Protein AF-A0A1V5VUW8-F1 (afdb_monomer_lite)

Secondary structure (DSSP, 8-state):
-EEEPPHHHHHHHHHTT---TTPEEE-----TT---EEEEEEETTEEEEEE-TT--TTGGGS-----HHHHHHH-TT-EEEEEEEE-STTPPPPHHHHHHHHHHHHHH---EEEEE-SS-EEEE-

Radius of gyration: 13.4 Å; chains: 1; bounding box: 33×30×33 Å

Foldseek 3Di:
DWDADDPVLCVVLVVVVANAHPPIEDDDDDPPPDWWKAFFKQAPRHTYGDTAPPPHLPCPVPPPDRPVVVVCVVRVPIDGQEMEIEDEPPDDDDPSQQVVCVCCCPPPVRNWYWYDYPPDIDIDD

Structure (mmCIF, N/CA/C/O backbone):
data_AF-A0A1V5VUW8-F1
#
_entry.id   AF-A0A1V5VUW8-F1
#
loop_
_atom_site.group_PDB
_atom_site.id
_atom_site.type_symbol
_atom_site.label_atom_id
_atom_site.label_alt_id
_atom_site.label_comp_id
_atom_site.label_asym_id
_atom_site.label_entity_id
_atom_site.label_seq_id
_atom_site.pdbx_PDB_ins_code
_atom_site.Cartn_x
_atom_site.Cartn_y
_atom_site.Cartn_z
_atom_site.occupancy
_atom_site.B_iso_or_equiv
_atom_site.auth_seq_id
_atom_site.auth_comp_id
_atom_site.auth_asym_id
_atom_site.auth_atom_id
_atom_site.pdbx_PDB_model_num
ATOM 1 N N . MET A 1 1 ? -1.542 -12.825 -3.836 1.00 72.56 1 MET A N 1
ATOM 2 C CA . MET A 1 1 ? -0.251 -12.862 -3.112 1.00 72.56 1 MET A CA 1
ATOM 3 C C . MET A 1 1 ? -0.463 -12.254 -1.742 1.00 72.56 1 MET A C 1
ATOM 5 O O . MET A 1 1 ? -1.294 -11.362 -1.636 1.00 72.56 1 MET A O 1
ATOM 9 N N . LEU A 1 2 ? 0.217 -12.764 -0.715 1.00 78.12 2 LEU A N 1
ATOM 10 C CA . LEU A 1 2 ? 0.067 -12.297 0.665 1.00 78.12 2 LEU A CA 1
ATOM 11 C C . LEU A 1 2 ? 1.355 -11.604 1.103 1.00 78.12 2 LEU A C 1
ATOM 13 O O . LEU A 1 2 ? 2.421 -12.216 1.036 1.00 78.12 2 LEU A O 1
ATOM 17 N N . PHE A 1 3 ? 1.242 -10.365 1.567 1.00 81.31 3 PHE A N 1
ATOM 18 C CA . PHE A 1 3 ? 2.352 -9.587 2.109 1.00 81.31 3 PHE A CA 1
ATOM 19 C C . PHE A 1 3 ? 2.116 -9.313 3.588 1.00 81.31 3 PHE A C 1
ATOM 21 O O . PHE A 1 3 ? 1.005 -8.981 3.995 1.00 81.31 3 PHE A O 1
ATOM 28 N N . GLU A 1 4 ? 3.162 -9.463 4.392 1.00 85.19 4 GLU A N 1
ATOM 29 C CA . GLU A 1 4 ? 3.123 -9.031 5.785 1.00 85.19 4 GLU A CA 1
ATOM 30 C C . GLU A 1 4 ? 3.102 -7.501 5.827 1.00 85.19 4 GLU A C 1
ATOM 32 O O . GLU A 1 4 ? 3.883 -6.849 5.128 1.00 85.19 4 GLU A O 1
ATOM 37 N N . ILE A 1 5 ? 2.197 -6.931 6.623 1.00 83.44 5 ILE A N 1
ATOM 38 C CA . ILE A 1 5 ? 2.188 -5.490 6.876 1.00 83.44 5 ILE A CA 1
ATOM 39 C C . ILE A 1 5 ? 3.336 -5.187 7.846 1.00 83.44 5 ILE A C 1
ATOM 41 O O . ILE A 1 5 ? 3.350 -5.742 8.949 1.00 83.44 5 ILE A O 1
ATOM 45 N N . PRO A 1 6 ? 4.300 -4.327 7.472 1.00 86.12 6 PRO A N 1
ATOM 46 C CA . PRO A 1 6 ? 5.400 -3.977 8.355 1.00 86.12 6 PRO A CA 1
ATOM 47 C C . PRO A 1 6 ? 4.920 -3.383 9.678 1.00 86.12 6 PRO A C 1
ATOM 49 O O . PRO A 1 6 ? 3.894 -2.706 9.755 1.00 86.12 6 PRO A O 1
ATOM 52 N N . ARG A 1 7 ? 5.690 -3.627 10.738 1.00 86.19 7 ARG A N 1
ATOM 53 C CA . ARG A 1 7 ? 5.339 -3.187 12.090 1.00 86.19 7 ARG A CA 1
ATOM 54 C C . ARG A 1 7 ? 5.174 -1.668 12.199 1.00 86.19 7 ARG A C 1
ATOM 56 O O . ARG A 1 7 ? 4.250 -1.222 12.862 1.00 86.19 7 ARG A O 1
ATOM 63 N N . ASP A 1 8 ? 6.050 -0.899 11.568 1.00 85.69 8 ASP A N 1
ATOM 64 C CA . ASP A 1 8 ? 5.995 0.567 11.525 1.00 85.69 8 ASP A CA 1
ATOM 65 C C . ASP A 1 8 ? 4.732 1.079 10.817 1.00 85.69 8 ASP A C 1
ATOM 67 O O . ASP A 1 8 ? 4.078 1.996 11.304 1.00 85.69 8 ASP A O 1
ATOM 71 N N . VAL A 1 9 ? 4.320 0.432 9.726 1.00 84.31 9 VAL A N 1
ATOM 72 C CA . VAL A 1 9 ? 3.046 0.715 9.046 1.00 84.31 9 VAL A CA 1
ATOM 73 C C . VAL A 1 9 ? 1.850 0.396 9.949 1.00 84.31 9 VAL A C 1
ATOM 75 O O . VAL A 1 9 ? 0.885 1.158 9.992 1.00 84.31 9 VAL A O 1
ATOM 78 N N . ALA A 1 10 ? 1.912 -0.707 10.698 1.00 83.69 10 ALA A N 1
ATOM 79 C CA . ALA A 1 10 ? 0.875 -1.057 11.665 1.00 83.69 10 ALA A CA 1
ATOM 80 C C . ALA A 1 10 ? 0.817 -0.077 12.851 1.00 83.69 10 ALA A C 1
ATOM 82 O O . ALA A 1 10 ? -0.273 0.252 13.309 1.00 83.69 10 ALA A O 1
ATOM 83 N N . GLU A 1 11 ? 1.964 0.414 13.326 1.00 86.25 11 GLU A N 1
ATOM 84 C CA . GLU A 1 11 ? 2.048 1.444 14.370 1.00 86.25 11 GLU A CA 1
ATOM 85 C C . GLU A 1 11 ? 1.470 2.782 13.873 1.00 86.25 11 GLU A C 1
ATOM 87 O O . GLU A 1 11 ? 0.646 3.377 14.563 1.00 86.25 11 GLU A O 1
ATOM 92 N N . LEU A 1 12 ? 1.788 3.195 12.638 1.00 85.19 12 LEU A N 1
ATOM 93 C CA . LEU A 1 12 ? 1.187 4.375 11.999 1.00 85.19 12 LEU A CA 1
ATOM 94 C C . LEU A 1 12 ? -0.333 4.254 11.864 1.00 85.19 12 LEU A C 1
ATOM 96 O O . LEU A 1 12 ? -1.060 5.211 12.117 1.00 85.19 12 LEU A O 1
ATOM 100 N N . ALA A 1 13 ? -0.829 3.078 11.480 1.00 81.62 13 ALA A N 1
ATOM 101 C CA . ALA A 1 13 ? -2.262 2.836 11.434 1.00 81.62 13 ALA A CA 1
ATOM 102 C C . ALA A 1 13 ? -2.877 2.947 12.833 1.00 81.62 13 ALA A C 1
ATOM 104 O O . ALA A 1 13 ? -3.912 3.596 12.980 1.00 81.62 13 ALA A O 1
ATOM 105 N N . ALA A 1 14 ? -2.240 2.371 13.856 1.00 84.69 14 ALA A N 1
ATOM 106 C CA . ALA A 1 14 ? -2.725 2.406 15.234 1.00 84.69 14 ALA A CA 1
ATOM 107 C C . ALA A 1 14 ? -2.831 3.835 15.782 1.00 84.69 14 ALA A C 1
ATOM 109 O O . ALA A 1 14 ? -3.822 4.151 16.445 1.00 84.69 14 ALA A O 1
ATOM 110 N N . ASP A 1 15 ? -1.891 4.716 15.432 1.00 85.31 15 ASP A N 1
ATOM 111 C CA . ASP A 1 15 ? -1.957 6.147 15.758 1.00 85.31 15 ASP A CA 1
ATOM 112 C C . ASP A 1 15 ? -3.174 6.844 15.115 1.00 85.31 15 ASP A C 1
ATOM 114 O O . ASP A 1 15 ? -3.697 7.819 15.659 1.00 85.31 15 ASP A O 1
ATOM 118 N N . CYS A 1 16 ? -3.681 6.309 14.001 1.00 77.44 16 CYS A N 1
ATOM 119 C CA . CYS A 1 16 ? -4.923 6.736 13.353 1.00 77.44 16 CYS A CA 1
ATOM 120 C C . CYS A 1 16 ? -6.185 5.995 13.856 1.00 77.44 16 CYS A C 1
ATOM 122 O O . CYS A 1 16 ? -7.268 6.229 13.326 1.00 77.44 16 CYS A O 1
ATOM 124 N N . GLY A 1 17 ? -6.087 5.116 14.864 1.00 80.31 17 GLY A N 1
ATOM 125 C CA . GLY A 1 17 ? -7.202 4.281 15.363 1.00 80.31 17 GLY A CA 1
ATOM 126 C C . GLY A 1 17 ? -7.343 2.909 14.675 1.00 80.31 17 GLY A C 1
ATOM 127 O O . GLY A 1 17 ? -8.304 2.179 14.917 1.00 80.31 17 GLY A O 1
ATOM 128 N N . TYR A 1 18 ? -6.369 2.587 13.825 1.00 79.88 18 TYR A N 1
ATOM 129 C CA . TYR A 1 18 ? -6.094 1.379 13.038 1.00 79.88 18 TYR A CA 1
ATOM 130 C C . TYR A 1 18 ? -5.545 0.134 13.738 1.00 79.88 18 TYR A C 1
ATOM 132 O O . TYR A 1 18 ? -4.334 0.083 13.909 1.00 79.88 18 TYR A O 1
ATOM 140 N N . ASP A 1 19 ? -6.308 -0.927 14.028 1.00 81.75 19 ASP A N 1
ATOM 141 C CA . ASP A 1 19 ? -5.684 -2.211 14.428 1.00 81.75 19 ASP A CA 1
ATOM 142 C C . ASP A 1 19 ? -5.413 -3.137 13.229 1.00 81.75 19 ASP A C 1
ATOM 144 O O . ASP A 1 19 ? -6.147 -4.094 12.977 1.00 81.75 19 ASP A O 1
ATOM 148 N N . VAL A 1 20 ? -4.348 -2.840 12.475 1.00 78.44 20 VAL A N 1
ATOM 149 C CA . VAL A 1 20 ? -3.889 -3.658 11.327 1.00 78.44 20 VAL A CA 1
ATOM 150 C C . VAL A 1 20 ? -2.672 -4.539 11.639 1.00 78.44 20 VAL A C 1
ATOM 152 O O . VAL A 1 20 ? -2.107 -5.170 10.744 1.00 78.44 20 VAL A O 1
ATOM 155 N N . GLY A 1 21 ? -2.262 -4.609 12.908 1.00 76.94 21 GLY A N 1
ATOM 156 C CA . GLY A 1 21 ? -1.086 -5.360 13.343 1.00 76.94 21 GLY A CA 1
ATOM 157 C C . GLY A 1 21 ? -1.236 -6.871 13.151 1.00 76.94 21 GLY A C 1
ATOM 158 O O . GLY A 1 21 ? -2.273 -7.457 13.455 1.00 76.94 21 GLY A O 1
ATOM 159 N N . GLY A 1 22 ? -0.188 -7.521 12.635 1.00 71.62 22 GLY A N 1
ATOM 160 C CA . GLY A 1 22 ? -0.179 -8.972 12.406 1.00 71.62 22 GLY A CA 1
ATOM 161 C C . GLY A 1 22 ? -1.137 -9.452 11.308 1.00 71.62 22 GLY A C 1
ATOM 162 O O . GLY A 1 22 ? -1.335 -10.660 11.161 1.00 71.62 22 GLY A O 1
ATOM 163 N N . GLN A 1 23 ? -1.736 -8.534 10.541 1.00 80.88 23 GLN A N 1
ATOM 164 C CA . GLN A 1 23 ? -2.556 -8.872 9.383 1.00 80.88 23 GLN A CA 1
ATOM 165 C C . GLN A 1 23 ? -1.682 -9.119 8.145 1.00 80.88 23 GLN A C 1
ATOM 167 O O . GLN A 1 23 ? -0.620 -8.520 7.968 1.00 80.88 23 GLN A O 1
ATOM 172 N N . MET A 1 24 ? -2.165 -9.993 7.261 1.00 76.31 24 MET A N 1
ATOM 173 C CA . MET A 1 24 ? -1.609 -10.169 5.921 1.00 76.31 24 MET A CA 1
ATOM 174 C C . MET A 1 24 ? -2.431 -9.342 4.938 1.00 76.31 24 MET A C 1
ATOM 176 O O . MET A 1 24 ? -3.658 -9.453 4.912 1.00 76.31 24 MET A O 1
ATOM 180 N N . LEU A 1 25 ? -1.758 -8.563 4.101 1.00 80.25 25 LEU A N 1
ATOM 181 C CA . LEU A 1 25 ? -2.377 -7.883 2.977 1.00 80.25 25 LEU A CA 1
ATOM 182 C C . LEU A 1 25 ? -2.445 -8.840 1.785 1.00 80.25 25 LEU A C 1
ATOM 184 O O . LEU A 1 25 ? -1.415 -9.282 1.270 1.00 80.25 25 LEU A O 1
ATOM 188 N N . GLU A 1 26 ? -3.658 -9.151 1.336 1.00 73.56 26 GLU A N 1
ATOM 189 C CA . GLU A 1 26 ? -3.867 -9.910 0.107 1.00 73.56 26 GLU A CA 1
ATOM 190 C C . GLU A 1 26 ? -3.995 -8.972 -1.094 1.00 73.56 26 GLU A C 1
ATOM 192 O O . GLU A 1 26 ? -4.867 -8.108 -1.136 1.00 73.56 26 GLU A O 1
ATOM 197 N N . ILE A 1 27 ? -3.147 -9.188 -2.098 1.00 67.62 27 ILE A N 1
ATOM 198 C CA . ILE A 1 27 ? -3.254 -8.554 -3.413 1.00 67.62 27 ILE A CA 1
ATOM 199 C C . ILE A 1 27 ? -3.670 -9.634 -4.406 1.00 67.62 27 ILE A C 1
ATOM 201 O O . ILE A 1 27 ? -2.941 -10.617 -4.604 1.00 67.62 27 ILE A O 1
ATOM 205 N N . GLN A 1 28 ? -4.851 -9.484 -5.009 1.00 56.72 28 GLN A N 1
ATOM 206 C CA . GLN A 1 28 ? -5.286 -10.363 -6.095 1.00 56.72 28 GLN A CA 1
ATOM 207 C C . GLN A 1 28 ? -4.285 -10.246 -7.251 1.00 56.72 28 GLN A C 1
ATOM 209 O O . GLN A 1 28 ? -3.766 -9.166 -7.501 1.00 56.72 28 GLN A O 1
ATOM 214 N N . ALA A 1 29 ? -3.929 -11.387 -7.850 1.00 51.50 29 ALA A N 1
ATOM 215 C CA . ALA A 1 29 ? -2.750 -11.564 -8.704 1.00 51.50 29 ALA A CA 1
ATOM 216 C C . ALA A 1 29 ? -2.416 -10.339 -9.576 1.00 51.50 29 ALA A C 1
ATOM 218 O O . ALA A 1 29 ? -3.236 -9.932 -10.394 1.00 51.50 29 ALA A O 1
ATOM 219 N N . ILE A 1 30 ? -1.198 -9.800 -9.420 1.00 57.34 30 ILE A N 1
ATOM 220 C CA . ILE A 1 30 ? -0.652 -8.763 -10.302 1.00 57.34 30 ILE A CA 1
ATOM 221 C C . ILE A 1 30 ? -0.586 -9.382 -11.706 1.00 57.34 30 ILE A C 1
ATOM 223 O O . ILE A 1 30 ? 0.135 -10.370 -11.884 1.00 57.34 30 ILE A O 1
ATOM 227 N N . PRO A 1 31 ? -1.332 -8.886 -12.710 1.00 51.88 31 PRO A N 1
ATOM 228 C CA . PRO A 1 31 ? -1.193 -9.382 -14.068 1.00 51.88 31 PRO A CA 1
ATOM 229 C C . PRO A 1 31 ? 0.250 -9.145 -14.516 1.00 51.88 31 PRO A C 1
ATOM 231 O O . PRO A 1 31 ? 0.721 -8.007 -14.525 1.00 51.88 31 PRO A O 1
ATOM 234 N N . HIS A 1 32 ? 0.965 -10.217 -14.863 1.00 44.75 32 HIS A N 1
ATOM 235 C CA . HIS A 1 32 ? 2.334 -10.109 -15.359 1.00 44.75 32 HIS A CA 1
ATOM 236 C C . HIS A 1 32 ? 2.389 -9.093 -16.507 1.00 44.75 32 HIS A C 1
ATOM 238 O O . HIS A 1 32 ? 1.732 -9.273 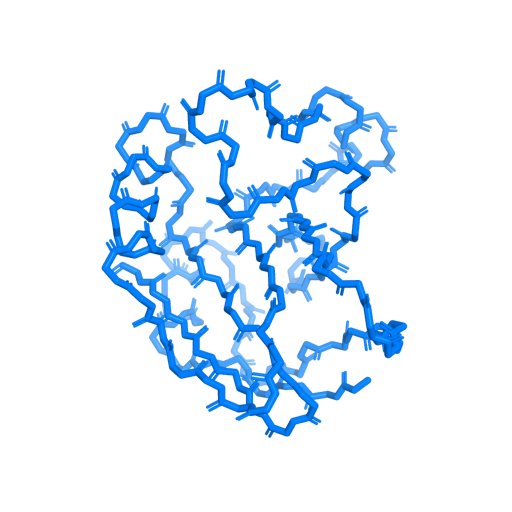-17.533 1.00 44.75 32 HIS A O 1
ATOM 244 N N . GLY A 1 33 ? 3.197 -8.045 -16.344 1.00 48.25 33 GLY A N 1
ATOM 245 C CA . GLY A 1 33 ? 3.485 -7.098 -17.418 1.00 48.25 33 GLY A CA 1
ATOM 246 C C . GLY A 1 33 ? 2.690 -5.789 -17.417 1.00 48.25 33 GLY A C 1
ATOM 247 O O . GLY A 1 33 ? 2.776 -5.065 -18.406 1.00 48.25 33 GLY A O 1
ATOM 248 N N . LEU A 1 34 ? 1.962 -5.444 -16.350 1.00 53.19 34 LEU A N 1
ATOM 249 C CA . LEU A 1 34 ? 1.377 -4.107 -16.186 1.00 53.19 34 LEU A CA 1
ATOM 250 C C . LEU A 1 34 ? 1.894 -3.447 -14.906 1.00 53.19 34 LEU A C 1
ATOM 252 O O . LEU A 1 34 ? 1.893 -4.064 -13.845 1.00 53.19 34 LEU A O 1
ATOM 256 N N . GLU A 1 35 ? 2.348 -2.196 -15.010 1.00 63.25 35 GLU A N 1
ATOM 257 C CA . GLU A 1 35 ? 2.438 -1.320 -13.841 1.00 63.25 35 GLU A CA 1
ATOM 258 C C . GLU A 1 35 ? 1.008 -1.002 -13.412 1.00 63.25 35 GLU A C 1
ATOM 260 O O . GLU A 1 35 ? 0.313 -0.213 -14.054 1.00 63.25 35 GLU A O 1
ATOM 265 N N . ILE A 1 36 ? 0.551 -1.689 -12.370 1.00 71.19 36 ILE A N 1
ATOM 266 C CA . ILE A 1 36 ? -0.738 -1.426 -11.740 1.00 71.19 36 ILE A CA 1
ATOM 267 C C . ILE A 1 36 ? -0.512 -0.672 -10.439 1.00 71.19 36 ILE A C 1
ATOM 269 O O . ILE A 1 36 ? 0.530 -0.807 -9.790 1.00 71.19 36 ILE A O 1
ATOM 273 N N . GLY A 1 37 ? -1.508 0.110 -10.054 1.00 78.00 37 GLY A N 1
ATOM 274 C CA . GLY A 1 37 ? -1.500 0.841 -8.806 1.00 78.00 37 GLY A CA 1
ATOM 275 C C . GLY A 1 37 ? -2.898 1.043 -8.264 1.00 78.00 37 GLY A C 1
ATOM 276 O O . GLY A 1 37 ? -3.903 0.689 -8.886 1.00 78.00 37 GLY A O 1
ATOM 277 N N . GLY A 1 38 ? -2.958 1.588 -7.063 1.00 81.31 38 GLY A N 1
ATOM 278 C CA . GLY A 1 38 ? -4.186 1.615 -6.305 1.00 81.31 38 GLY A CA 1
ATOM 279 C C . GLY A 1 38 ? -4.091 2.401 -5.011 1.00 81.31 38 GLY A C 1
ATOM 280 O O . GLY A 1 38 ? -3.094 3.063 -4.717 1.00 81.31 38 GLY A O 1
ATOM 281 N N . ALA A 1 39 ? -5.156 2.292 -4.227 1.00 82.25 39 ALA A N 1
ATOM 282 C CA . ALA A 1 39 ? -5.204 2.800 -2.866 1.00 82.25 39 ALA A CA 1
ATOM 283 C C . ALA A 1 39 ? -5.111 1.649 -1.866 1.00 82.25 39 ALA A C 1
ATOM 285 O O . ALA A 1 39 ? -5.604 0.542 -2.106 1.00 82.25 39 ALA A O 1
ATOM 286 N N . LEU A 1 40 ? -4.478 1.936 -0.737 1.00 85.94 40 LEU A N 1
ATOM 287 C CA . LEU A 1 40 ? -4.582 1.153 0.480 1.00 85.94 40 LEU A CA 1
ATOM 288 C C . LEU A 1 40 ? -5.694 1.773 1.322 1.00 85.94 40 LEU A C 1
ATOM 290 O O . LEU A 1 40 ? -5.614 2.935 1.723 1.00 85.94 40 LEU A O 1
ATOM 294 N N . LEU A 1 41 ? -6.739 0.994 1.556 1.00 85.00 41 LEU A N 1
ATOM 295 C CA . LEU A 1 41 ? -7.917 1.391 2.307 1.00 85.00 41 LEU A CA 1
ATOM 296 C C . LEU A 1 41 ? -7.933 0.686 3.653 1.00 85.00 41 LEU A C 1
ATOM 298 O O . LEU A 1 41 ? -7.615 -0.501 3.724 1.00 85.00 41 LEU A O 1
ATOM 302 N N . VAL A 1 42 ? -8.387 1.374 4.694 1.00 85.62 42 VAL A N 1
ATOM 303 C CA . VAL A 1 42 ? -8.806 0.709 5.925 1.00 85.62 42 VAL A CA 1
ATOM 304 C C . VAL A 1 42 ? -10.316 0.527 5.897 1.00 85.62 42 VAL A C 1
ATOM 306 O O . VAL A 1 42 ? -11.066 1.497 5.864 1.00 85.62 42 VAL A O 1
ATOM 309 N N . VAL A 1 43 ? -10.760 -0.731 5.909 1.00 82.00 43 VAL A N 1
ATOM 310 C CA . VAL A 1 43 ? -12.179 -1.111 5.895 1.00 82.00 43 VAL A CA 1
ATOM 311 C C . VAL A 1 43 ? -12.451 -2.021 7.082 1.00 82.00 43 VAL A C 1
ATOM 313 O O . VAL A 1 43 ? -11.936 -3.138 7.149 1.00 82.00 43 VAL A O 1
ATOM 316 N N . GLY A 1 44 ? -13.235 -1.543 8.052 1.00 78.88 44 GLY A N 1
ATOM 317 C CA . GLY A 1 44 ? -13.572 -2.322 9.250 1.00 78.88 44 GLY A CA 1
ATOM 318 C C . GLY A 1 44 ? -12.345 -2.793 10.046 1.00 78.88 44 GLY A C 1
ATOM 319 O O . GLY A 1 44 ? -12.328 -3.926 10.524 1.00 78.88 44 GLY A O 1
ATOM 320 N N . GLY A 1 45 ? -11.302 -1.956 10.132 1.00 77.88 45 GLY A N 1
ATOM 321 C CA . GLY A 1 45 ? -10.049 -2.271 10.831 1.00 77.88 45 GLY A CA 1
ATOM 322 C C . GLY A 1 45 ? -9.096 -3.190 10.061 1.00 77.88 45 GLY A C 1
ATOM 323 O O . GLY A 1 45 ? -8.132 -3.686 10.633 1.00 77.88 45 GLY A O 1
ATOM 324 N N . LYS A 1 46 ? -9.346 -3.444 8.773 1.00 80.06 46 LYS A N 1
ATOM 325 C CA . LYS A 1 46 ? -8.444 -4.221 7.916 1.00 80.06 46 LYS A CA 1
ATOM 326 C C . LYS A 1 46 ? -7.854 -3.362 6.823 1.00 80.06 46 LYS A C 1
ATOM 328 O O . LYS A 1 46 ? -8.584 -2.595 6.200 1.00 80.06 46 LYS A O 1
ATOM 333 N N . LEU A 1 47 ? -6.564 -3.548 6.556 1.00 84.12 47 LEU A N 1
ATOM 334 C CA . LEU A 1 47 ? -5.928 -2.935 5.399 1.00 84.12 47 LEU A CA 1
ATOM 335 C C . LEU A 1 47 ? -6.239 -3.756 4.144 1.00 84.12 47 LEU A C 1
ATOM 337 O O . LEU A 1 47 ? -6.014 -4.966 4.107 1.00 84.12 47 LEU A O 1
ATOM 341 N N . VAL A 1 48 ? -6.749 -3.091 3.115 1.00 82.69 48 VAL A N 1
ATOM 342 C CA . VAL A 1 48 ? -7.121 -3.686 1.832 1.00 82.69 48 VAL A CA 1
ATOM 343 C C . VAL A 1 48 ? -6.460 -2.895 0.712 1.00 82.69 48 VAL A C 1
ATOM 345 O O . VAL A 1 48 ? -6.521 -1.670 0.691 1.00 82.69 48 VAL A O 1
ATOM 348 N N . ALA A 1 49 ? -5.850 -3.592 -0.242 1.00 81.81 49 ALA A N 1
ATOM 349 C CA . ALA A 1 49 ? -5.334 -2.989 -1.461 1.00 81.81 49 ALA A CA 1
ATOM 350 C C . ALA A 1 49 ? -6.408 -3.063 -2.546 1.00 81.81 49 ALA A C 1
ATOM 352 O O . ALA A 1 49 ? -6.871 -4.148 -2.898 1.00 81.81 49 ALA A O 1
ATOM 353 N N . VAL A 1 50 ? -6.801 -1.910 -3.078 1.00 79.31 50 VAL A N 1
ATOM 354 C CA . VAL A 1 50 ? -7.766 -1.818 -4.175 1.00 79.31 50 VAL A CA 1
ATOM 355 C C . VAL A 1 50 ? -7.057 -1.258 -5.392 1.00 79.31 50 VAL A C 1
ATOM 357 O O . VAL A 1 50 ? -6.474 -0.178 -5.317 1.00 79.31 50 VAL A O 1
ATOM 360 N N . GLU A 1 51 ? -7.104 -1.996 -6.501 1.00 77.81 51 GLU A N 1
ATOM 361 C CA . GLU A 1 51 ? -6.624 -1.511 -7.793 1.00 77.81 51 GLU A CA 1
ATOM 362 C C . GLU A 1 51 ? -7.494 -0.345 -8.254 1.00 77.81 51 GLU A C 1
ATOM 364 O O . GLU A 1 51 ? -8.726 -0.410 -8.203 1.00 77.81 51 GLU A O 1
ATOM 369 N N . LEU A 1 52 ? -6.848 0.721 -8.718 1.00 70.88 52 LEU A N 1
ATOM 370 C CA . LEU A 1 52 ? -7.538 1.857 -9.300 1.00 70.88 52 LEU A CA 1
ATOM 371 C C . LEU A 1 52 ? -7.028 2.065 -10.715 1.00 70.88 52 LEU A C 1
ATOM 373 O O . LEU A 1 52 ? -5.818 2.211 -10.918 1.00 70.88 52 LEU A O 1
ATOM 377 N N . PRO A 1 53 ? -7.933 2.095 -11.707 1.00 56.94 53 PRO A N 1
ATOM 378 C CA . PRO A 1 53 ? -7.521 2.305 -13.077 1.00 56.94 53 PRO A CA 1
ATOM 379 C C . PRO A 1 53 ? -6.754 3.629 -13.177 1.00 56.94 53 PRO A C 1
ATOM 381 O O . PRO A 1 53 ? -7.260 4.682 -12.786 1.00 56.94 53 PRO A O 1
ATOM 384 N N . ASN A 1 54 ? -5.554 3.552 -13.761 1.00 52.34 54 ASN A N 1
ATOM 385 C CA . ASN A 1 54 ? -4.652 4.659 -14.100 1.00 52.34 54 ASN A CA 1
ATOM 386 C C . ASN A 1 54 ? -3.698 5.200 -13.014 1.00 52.34 54 ASN A C 1
ATOM 388 O O . ASN A 1 54 ? -3.065 6.225 -13.258 1.00 52.34 54 ASN A O 1
ATOM 392 N N . ILE A 1 55 ? -3.489 4.538 -11.872 1.00 53.03 55 ILE A N 1
ATOM 393 C CA . ILE A 1 55 ? -2.388 4.933 -10.967 1.00 53.03 55 ILE A CA 1
ATOM 394 C C . ILE A 1 55 ? -1.058 4.400 -11.514 1.00 53.03 55 ILE A C 1
ATOM 396 O O . ILE A 1 55 ? -0.693 3.252 -11.287 1.00 53.03 55 ILE A O 1
ATOM 400 N N . HIS A 1 56 ? -0.343 5.242 -12.262 1.00 47.25 56 HIS A N 1
ATOM 401 C CA . HIS A 1 56 ? 1.004 4.960 -12.770 1.00 47.25 56 HIS A CA 1
ATOM 402 C C . HIS A 1 56 ? 2.037 5.797 -11.993 1.00 47.25 56 HIS A C 1
ATOM 404 O O . HIS A 1 56 ? 1.793 6.992 -11.786 1.00 47.25 56 HIS A O 1
ATOM 410 N N . PRO A 1 57 ? 3.210 5.255 -11.615 1.00 45.75 57 PRO A N 1
ATOM 411 C CA . PRO A 1 57 ? 4.261 6.012 -10.919 1.00 45.75 57 PRO A CA 1
ATOM 412 C C . PRO A 1 57 ? 4.813 7.233 -11.697 1.00 45.75 57 PRO A C 1
ATOM 414 O O . PRO A 1 57 ? 5.366 8.149 -11.086 1.00 45.75 57 PRO A O 1
ATOM 417 N N . ASP A 1 58 ? 4.594 7.334 -13.019 1.00 44.84 58 ASP A N 1
ATOM 418 C CA . ASP A 1 58 ? 4.944 8.493 -13.871 1.00 44.84 58 ASP A CA 1
ATOM 419 C C . ASP A 1 58 ? 3.889 9.621 -13.899 1.00 44.84 58 ASP A C 1
ATOM 421 O O . ASP A 1 58 ? 4.046 10.646 -14.574 1.00 44.84 58 ASP A O 1
ATOM 425 N N . SER A 1 59 ? 2.803 9.484 -13.138 1.00 48.47 59 SER A N 1
ATOM 426 C CA . SER A 1 59 ? 1.623 10.356 -13.222 1.00 48.47 59 SER A CA 1
ATOM 427 C C . SER A 1 59 ? 1.759 11.748 -12.591 1.00 48.47 59 SER A C 1
ATOM 429 O O . SER A 1 59 ? 0.845 12.555 -12.723 1.00 48.47 59 SER A O 1
ATOM 431 N N . HIS A 1 60 ? 2.905 12.145 -12.025 1.00 41.56 60 HIS A N 1
ATOM 432 C CA . HIS A 1 60 ? 3.069 13.530 -11.539 1.00 41.56 60 HIS A CA 1
ATOM 433 C C . HIS A 1 60 ? 2.890 14.608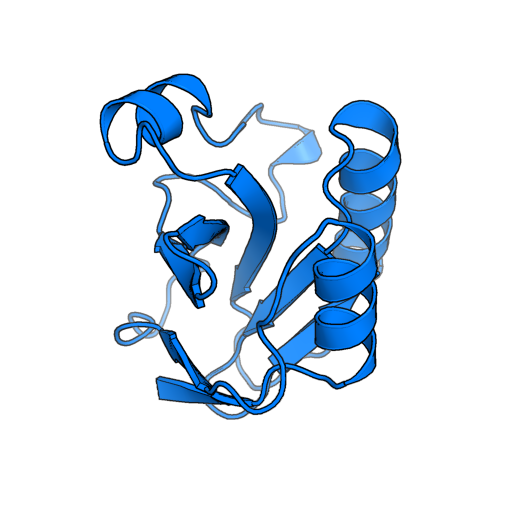 -12.627 1.00 41.56 60 HIS A C 1
ATOM 435 O O . HIS A 1 60 ? 2.754 15.785 -12.301 1.00 41.56 60 HIS A O 1
ATOM 441 N N . ARG A 1 61 ? 2.916 14.236 -13.917 1.00 40.47 61 ARG A N 1
ATOM 442 C CA . ARG A 1 61 ? 2.556 15.128 -15.037 1.00 40.47 61 ARG A CA 1
ATOM 443 C C . ARG A 1 61 ? 1.146 14.912 -15.588 1.00 40.47 61 ARG A C 1
ATOM 445 O O . ARG A 1 61 ? 0.616 15.812 -16.229 1.00 40.47 61 ARG A O 1
ATOM 452 N N . ASN A 1 62 ? 0.549 13.754 -15.338 1.00 37.53 62 ASN A N 1
ATOM 453 C CA . ASN A 1 62 ? -0.776 13.381 -15.811 1.00 37.53 62 ASN A CA 1
ATOM 454 C C . ASN A 1 62 ? -1.606 13.033 -14.585 1.00 37.53 62 ASN A C 1
ATOM 456 O O . ASN A 1 62 ? -1.536 11.900 -14.143 1.00 37.53 62 ASN A O 1
ATOM 460 N N . HIS A 1 63 ? -2.317 14.021 -14.044 1.00 41.31 63 HIS A N 1
ATOM 461 C CA . HIS A 1 63 ? -3.301 13.987 -12.955 1.00 41.31 63 HIS A CA 1
ATOM 462 C C . HIS A 1 63 ? -4.140 12.697 -12.834 1.00 41.31 63 HIS A C 1
ATOM 464 O O . HIS A 1 63 ? -5.352 12.714 -13.035 1.00 41.31 63 HIS A O 1
ATOM 470 N N . TYR A 1 64 ? -3.529 11.578 -12.473 1.00 46.53 64 TYR A N 1
ATOM 471 C CA . TYR A 1 64 ? -4.235 10.366 -12.106 1.00 46.53 64 TYR A CA 1
ATOM 472 C C . TYR A 1 64 ? -4.287 10.336 -10.599 1.00 46.53 64 TYR A C 1
ATOM 474 O O . TYR A 1 64 ? -3.643 9.543 -9.916 1.00 46.53 64 TYR A O 1
ATOM 482 N N . TYR A 1 65 ? -5.067 11.283 -10.092 1.00 53.16 65 TYR A N 1
ATOM 483 C CA . TYR A 1 65 ? -5.666 11.094 -8.798 1.00 53.16 65 TYR A CA 1
ATOM 484 C C . TYR A 1 65 ? -6.409 9.752 -8.850 1.00 53.16 65 TYR A C 1
ATOM 486 O O . TYR A 1 65 ? -7.149 9.527 -9.816 1.00 53.16 65 TYR A O 1
ATOM 494 N N . PRO A 1 66 ? -6.256 8.862 -7.850 1.00 55.16 66 PRO A N 1
ATOM 495 C CA . PRO A 1 66 ? -7.364 7.980 -7.548 1.00 55.16 66 PRO A CA 1
ATOM 496 C C . PRO A 1 66 ? -8.589 8.886 -7.503 1.00 55.16 66 PRO A C 1
ATOM 498 O O . PRO A 1 66 ? -8.549 9.918 -6.831 1.00 55.16 66 PRO A O 1
ATOM 501 N N . ASP A 1 67 ? -9.628 8.576 -8.272 1.00 64.56 67 ASP A N 1
ATOM 502 C CA . ASP A 1 67 ? -10.912 9.242 -8.094 1.00 64.56 67 ASP A CA 1
ATOM 503 C C . ASP A 1 67 ? -11.379 8.848 -6.686 1.00 64.56 67 ASP A C 1
ATOM 505 O O . ASP A 1 67 ? -12.018 7.816 -6.485 1.00 64.56 67 ASP A O 1
ATOM 509 N N . LEU A 1 68 ? -10.921 9.614 -5.689 1.00 65.38 68 LEU A N 1
ATOM 510 C CA . LEU A 1 68 ? -11.168 9.388 -4.272 1.00 65.38 68 LEU A CA 1
ATOM 511 C C . LEU A 1 68 ? -12.677 9.424 -4.019 1.00 65.38 68 LEU A C 1
ATOM 513 O O . LEU A 1 68 ? -13.178 8.678 -3.184 1.00 65.38 68 LEU A O 1
ATOM 517 N N . ASP A 1 69 ? -13.412 10.194 -4.825 1.00 65.94 69 ASP A N 1
ATOM 518 C CA . ASP A 1 69 ? -14.870 10.225 -4.817 1.00 65.94 69 ASP A CA 1
ATOM 519 C C . ASP A 1 69 ? -15.472 8.935 -5.401 1.00 65.94 69 ASP A C 1
ATOM 521 O O . ASP A 1 69 ? -16.511 8.460 -4.943 1.00 65.94 69 ASP A O 1
ATOM 525 N N . ALA A 1 70 ? -14.869 8.322 -6.425 1.00 68.81 70 ALA A N 1
ATOM 526 C CA . ALA A 1 70 ? -15.256 6.984 -6.887 1.00 68.81 70 ALA A CA 1
ATOM 527 C C . ALA A 1 70 ? -14.940 5.908 -5.844 1.00 68.81 70 ALA A C 1
ATOM 529 O O . ALA A 1 70 ? -15.787 5.049 -5.599 1.00 68.81 70 ALA A O 1
AT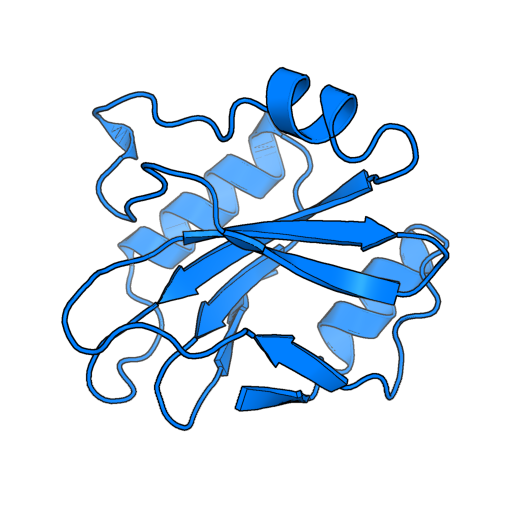OM 530 N N . LEU A 1 71 ? -13.782 5.985 -5.187 1.00 69.94 71 LEU A N 1
ATOM 531 C CA . LEU A 1 71 ? -13.438 5.114 -4.063 1.00 69.94 71 LEU A CA 1
ATOM 532 C C . LEU A 1 71 ? -14.460 5.233 -2.936 1.00 69.94 71 LEU A C 1
ATOM 534 O O . LEU A 1 71 ? -15.000 4.214 -2.526 1.00 69.94 71 LEU A O 1
ATOM 538 N N . ALA A 1 72 ? -14.794 6.450 -2.505 1.00 69.69 72 ALA A N 1
ATOM 539 C CA . ALA A 1 72 ? -15.793 6.698 -1.468 1.00 69.69 72 ALA A CA 1
ATOM 540 C C . ALA A 1 72 ? -17.205 6.245 -1.886 1.00 69.69 72 ALA A C 1
ATOM 542 O O . ALA A 1 72 ? -18.030 5.910 -1.047 1.00 69.69 72 ALA A O 1
ATOM 543 N N . ARG A 1 73 ? -17.517 6.183 -3.187 1.00 73.25 73 ARG A N 1
ATOM 544 C CA . ARG A 1 73 ? -18.799 5.627 -3.664 1.00 73.25 73 ARG A CA 1
ATOM 545 C C . ARG A 1 73 ? -18.857 4.103 -3.582 1.00 73.25 73 ARG A C 1
ATOM 547 O O . ARG A 1 73 ? -19.931 3.558 -3.343 1.00 73.25 73 ARG A O 1
ATOM 554 N N . VAL A 1 74 ? -17.736 3.421 -3.812 1.00 71.94 74 VAL A N 1
ATOM 555 C CA . VAL A 1 74 ? -17.651 1.949 -3.762 1.00 71.94 74 VAL A CA 1
ATOM 556 C C . VAL A 1 74 ? -17.400 1.458 -2.333 1.00 71.94 74 VAL A C 1
ATOM 558 O O . VAL A 1 74 ? -17.942 0.433 -1.926 1.00 71.94 74 VAL A O 1
ATOM 561 N N . TYR A 1 75 ? -16.626 2.221 -1.567 1.00 75.88 75 TYR A N 1
ATOM 562 C CA . TYR A 1 75 ? -16.228 1.954 -0.193 1.00 75.88 75 TYR A CA 1
ATOM 563 C C . TYR A 1 75 ? -16.555 3.170 0.695 1.00 75.88 75 TYR A C 1
ATOM 565 O O . TYR A 1 75 ? -15.652 3.891 1.113 1.00 75.88 75 TYR A O 1
ATOM 573 N N . PRO A 1 76 ? -17.845 3.425 0.979 1.00 76.12 76 PRO A N 1
ATOM 574 C CA . PRO A 1 76 ? -18.291 4.624 1.700 1.00 76.12 76 PRO A CA 1
ATOM 575 C C . PRO A 1 76 ? -17.787 4.726 3.138 1.00 76.12 76 PRO A C 1
ATOM 577 O O . PRO A 1 76 ? -17.691 5.829 3.666 1.00 76.12 76 PRO A O 1
ATOM 580 N N . ASP A 1 77 ? -17.430 3.594 3.739 1.00 82.69 77 ASP A N 1
ATOM 581 C CA . ASP A 1 77 ? -16.917 3.514 5.108 1.00 82.69 77 ASP A CA 1
ATOM 582 C C . ASP A 1 77 ? -15.398 3.276 5.153 1.00 82.69 77 ASP A C 1
ATOM 584 O O . ASP A 1 77 ? -14.862 2.870 6.185 1.00 82.69 77 ASP A O 1
ATOM 588 N N . ALA A 1 78 ? -14.706 3.437 4.020 1.00 80.75 78 ALA A N 1
ATOM 589 C CA . ALA A 1 78 ? -13.271 3.227 3.934 1.00 80.75 78 ALA A CA 1
ATOM 590 C C . ALA A 1 78 ? -12.495 4.532 4.028 1.00 80.75 78 ALA A C 1
ATOM 592 O O . ALA A 1 78 ? -12.820 5.514 3.362 1.00 80.75 78 ALA A O 1
ATOM 593 N N . GLU A 1 79 ? -11.398 4.495 4.776 1.00 84.19 79 GLU A N 1
ATOM 594 C CA . GLU A 1 79 ? -10.435 5.589 4.806 1.00 84.19 79 GLU A CA 1
ATOM 595 C C . GLU A 1 79 ? -9.202 5.245 3.978 1.00 84.19 79 GLU A C 1
ATOM 597 O O . GLU A 1 79 ? -8.693 4.121 4.019 1.00 84.19 79 GLU A O 1
ATOM 602 N N . VAL A 1 80 ? -8.719 6.220 3.209 1.00 83.19 80 VAL A N 1
ATOM 603 C CA . VAL A 1 80 ? -7.491 6.063 2.430 1.00 83.19 80 VAL A CA 1
ATOM 604 C C . VAL A 1 80 ? -6.306 6.214 3.366 1.00 83.19 80 VAL A C 1
ATOM 606 O O . VAL A 1 80 ? -6.027 7.297 3.867 1.00 83.19 80 VAL A O 1
ATOM 609 N N . PHE A 1 81 ? -5.600 5.112 3.573 1.00 86.00 81 PHE A N 1
ATOM 610 C CA . PHE A 1 81 ? -4.428 5.046 4.437 1.00 86.00 81 PHE A CA 1
ATOM 611 C C . PHE A 1 81 ? -3.119 5.081 3.646 1.00 86.00 81 PHE A C 1
ATOM 613 O O . PHE A 1 81 ? -2.061 5.415 4.170 1.00 86.00 81 PHE A O 1
ATOM 620 N N . GLY A 1 82 ? -3.170 4.738 2.365 1.00 86.81 82 GLY A N 1
ATOM 621 C CA . GLY A 1 82 ? -1.978 4.684 1.543 1.00 86.81 82 GLY A CA 1
ATOM 622 C C . GLY A 1 82 ? -2.285 4.641 0.062 1.00 86.81 82 GLY A C 1
ATOM 623 O O . GLY A 1 82 ? -3.433 4.491 -0.359 1.00 86.81 82 GLY A O 1
ATOM 624 N N . ILE A 1 83 ? -1.228 4.696 -0.729 1.00 85.44 83 ILE A N 1
ATOM 625 C CA . ILE A 1 83 ? -1.253 4.315 -2.137 1.00 85.44 83 ILE A CA 1
ATOM 626 C C . ILE A 1 83 ? -0.305 3.153 -2.370 1.00 85.44 83 ILE A C 1
ATOM 628 O O . ILE A 1 83 ? 0.581 2.870 -1.558 1.00 85.44 83 ILE A O 1
ATOM 632 N N . TRP A 1 84 ? -0.499 2.467 -3.488 1.00 87.00 84 TRP A N 1
ATOM 633 C CA . TRP A 1 84 ? 0.425 1.430 -3.893 1.00 87.00 84 TRP A CA 1
ATOM 634 C C . TRP A 1 84 ? 0.607 1.339 -5.397 1.00 87.00 84 TRP A C 1
ATOM 636 O O . TRP A 1 84 ? -0.277 1.720 -6.162 1.00 87.00 84 TRP A O 1
ATOM 646 N N . HIS A 1 85 ? 1.745 0.790 -5.812 1.00 83.31 85 HIS A N 1
ATOM 647 C CA . HIS A 1 85 ? 1.959 0.312 -7.177 1.00 83.31 85 HIS A CA 1
ATOM 648 C C . HIS A 1 85 ? 2.887 -0.896 -7.208 1.00 83.31 85 HIS A C 1
ATOM 650 O O . HIS A 1 85 ? 3.336 -1.390 -6.172 1.00 83.31 85 HIS A O 1
ATOM 656 N N . THR A 1 86 ? 3.144 -1.405 -8.409 1.00 81.56 86 THR A N 1
ATOM 657 C CA . THR A 1 86 ? 3.968 -2.595 -8.615 1.00 81.56 86 THR A CA 1
ATOM 658 C C . THR A 1 86 ? 5.270 -2.302 -9.340 1.00 81.56 86 THR A C 1
ATOM 660 O O . THR A 1 86 ? 5.278 -1.576 -10.331 1.00 81.56 86 THR A O 1
ATOM 663 N N . HIS A 1 87 ? 6.347 -2.956 -8.920 1.00 82.12 87 HIS A N 1
ATOM 664 C CA . HIS A 1 87 ? 7.612 -3.031 -9.640 1.00 82.12 87 HIS A CA 1
ATOM 665 C C . HIS A 1 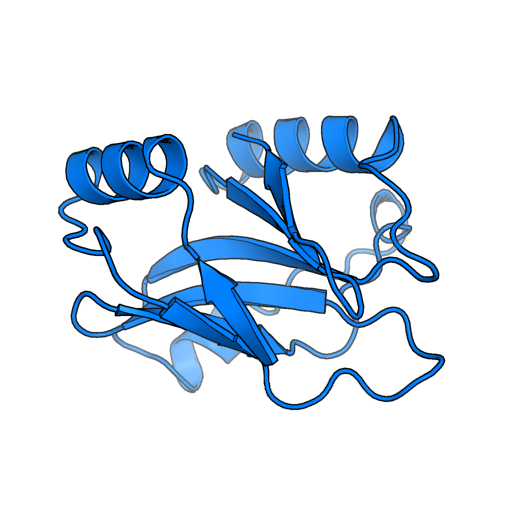87 ? 7.826 -4.416 -10.241 1.00 82.12 87 HIS A C 1
ATOM 667 O O . HIS A 1 87 ? 7.513 -5.443 -9.636 1.00 82.12 87 HIS A O 1
ATOM 673 N N . TRP A 1 88 ? 8.446 -4.447 -11.419 1.00 76.81 88 TRP A N 1
ATOM 674 C CA . TRP A 1 88 ? 8.923 -5.692 -12.013 1.00 76.81 88 TRP A CA 1
ATOM 675 C C . TRP A 1 88 ? 10.224 -6.140 -11.332 1.00 76.81 88 TRP A C 1
ATOM 677 O O . TRP A 1 88 ? 11.041 -5.307 -10.944 1.00 76.81 88 TRP A O 1
ATOM 687 N N . ASN A 1 89 ? 10.452 -7.456 -11.250 1.00 78.75 89 ASN A N 1
ATOM 688 C CA . ASN A 1 89 ? 11.733 -8.077 -10.867 1.00 78.75 89 ASN A CA 1
ATOM 689 C C . ASN A 1 89 ? 12.312 -7.648 -9.508 1.00 78.75 89 ASN A C 1
ATOM 691 O O . ASN A 1 89 ? 13.518 -7.431 -9.385 1.00 78.75 89 ASN A O 1
ATOM 695 N N . ASP A 1 90 ? 11.470 -7.535 -8.487 1.00 85.69 90 ASP A N 1
ATOM 696 C CA . ASP A 1 90 ? 11.877 -7.164 -7.132 1.00 85.69 90 ASP A CA 1
ATOM 697 C C . ASP A 1 90 ? 12.714 -5.859 -7.042 1.00 85.69 90 ASP A C 1
ATOM 699 O O . ASP A 1 90 ? 13.643 -5.745 -6.229 1.00 85.69 90 ASP A O 1
ATOM 703 N N . VAL A 1 91 ? 12.423 -4.867 -7.885 1.00 84.94 91 VAL A N 1
ATOM 704 C CA . VAL A 1 91 ? 13.153 -3.594 -7.878 1.00 84.94 91 VAL A CA 1
ATOM 705 C C . VAL A 1 91 ? 12.755 -2.762 -6.646 1.00 84.94 91 VAL A C 1
ATOM 707 O O . VAL A 1 91 ? 11.567 -2.537 -6.426 1.00 84.94 91 VAL A O 1
ATOM 710 N N . PRO A 1 92 ? 13.715 -2.265 -5.842 1.00 89.69 92 PRO A N 1
ATOM 711 C CA . PRO A 1 92 ? 13.418 -1.426 -4.683 1.00 89.69 92 PRO A CA 1
ATOM 712 C C . PRO A 1 92 ? 12.901 -0.029 -5.082 1.00 89.69 92 PRO A C 1
ATOM 714 O O . PRO A 1 92 ? 13.001 0.353 -6.249 1.00 89.69 92 PRO A O 1
ATOM 717 N N . PRO A 1 93 ? 12.408 0.774 -4.119 1.00 89.31 93 PRO A N 1
ATOM 718 C CA . PRO A 1 93 ? 11.872 2.102 -4.389 1.00 89.31 93 PRO A CA 1
ATOM 719 C C . PRO A 1 93 ? 12.898 3.025 -5.054 1.00 89.31 93 PRO A C 1
ATOM 721 O O . PRO A 1 93 ? 14.019 3.212 -4.562 1.00 89.31 93 PRO A O 1
ATOM 724 N N . SER A 1 94 ? 12.484 3.642 -6.153 1.00 86.94 94 SER A N 1
ATOM 725 C CA . SER A 1 94 ? 13.222 4.647 -6.905 1.00 86.94 94 SER A CA 1
ATOM 726 C C . SER A 1 94 ? 13.212 6.012 -6.198 1.00 86.94 94 SER A C 1
ATOM 728 O O . SER A 1 94 ? 12.510 6.248 -5.211 1.00 86.94 94 SER A O 1
ATOM 730 N N . ALA A 1 95 ? 14.002 6.963 -6.706 1.00 85.81 95 ALA A N 1
ATOM 731 C CA . ALA A 1 95 ? 13.945 8.349 -6.231 1.00 85.81 95 ALA A CA 1
ATOM 732 C C . ALA A 1 95 ? 12.586 9.012 -6.523 1.00 85.81 95 ALA A C 1
ATOM 734 O O . ALA A 1 95 ? 12.166 9.913 -5.797 1.00 85.81 95 ALA A O 1
ATOM 735 N N . GLN A 1 96 ? 11.904 8.556 -7.573 1.00 82.81 96 GLN A N 1
ATOM 736 C CA . GLN A 1 96 ? 10.586 9.035 -7.955 1.00 82.81 96 GLN A CA 1
ATOM 737 C C . GLN A 1 96 ? 9.520 8.579 -6.964 1.00 82.81 96 GLN A C 1
ATOM 739 O O . GLN A 1 96 ? 8.753 9.420 -6.512 1.00 82.81 96 GLN A O 1
ATOM 744 N N . ASP A 1 97 ? 9.559 7.321 -6.525 1.00 84.38 97 ASP A N 1
ATOM 745 C CA . ASP A 1 97 ? 8.620 6.797 -5.521 1.00 84.38 97 ASP A CA 1
ATOM 746 C C . ASP A 1 97 ? 8.737 7.553 -4.196 1.00 84.38 97 ASP A C 1
ATOM 748 O O . ASP A 1 97 ? 7.746 7.946 -3.587 1.00 84.38 97 ASP A O 1
ATOM 752 N N . LYS A 1 98 ? 9.971 7.852 -3.776 1.00 86.25 98 LYS A N 1
ATOM 753 C CA . LYS A 1 98 ? 10.226 8.648 -2.565 1.00 86.25 98 LYS A CA 1
ATOM 754 C C . LYS A 1 98 ? 9.710 10.077 -2.696 1.00 86.25 98 LYS A 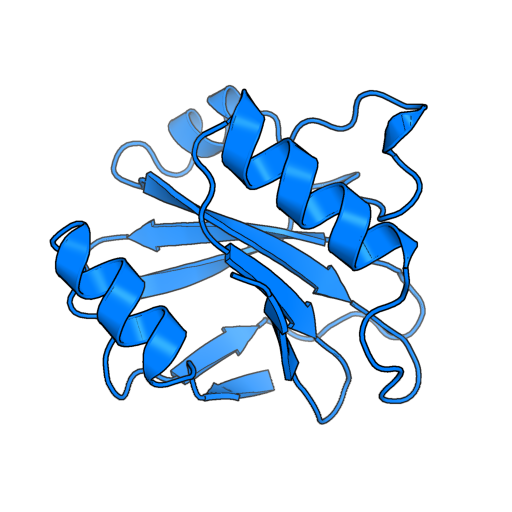C 1
ATOM 756 O O . LYS A 1 98 ? 9.153 10.623 -1.747 1.00 86.25 98 LYS A O 1
ATOM 761 N N . ARG A 1 99 ? 9.891 10.694 -3.868 1.00 84.56 99 ARG A N 1
ATOM 762 C CA . ARG A 1 99 ? 9.339 12.025 -4.148 1.00 84.56 99 ARG A CA 1
ATOM 763 C C . ARG A 1 99 ? 7.812 11.991 -4.140 1.00 84.56 99 ARG A C 1
ATOM 765 O O . ARG A 1 99 ? 7.202 12.912 -3.607 1.00 84.56 99 ARG A O 1
ATOM 772 N N . ALA A 1 100 ? 7.221 10.947 -4.711 1.00 80.06 100 ALA A N 1
ATOM 773 C CA . ALA A 1 100 ? 5.786 10.75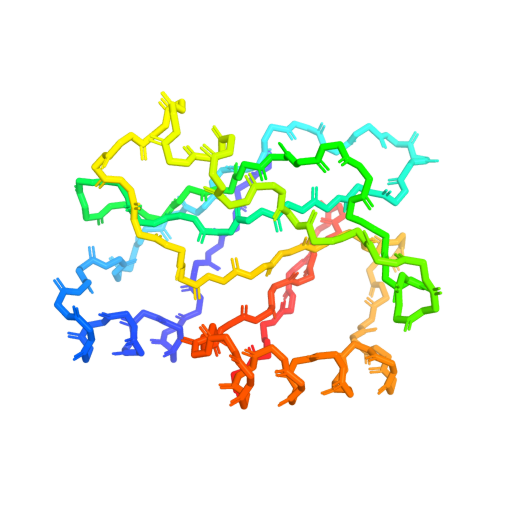0 -4.728 1.00 80.06 100 ALA A CA 1
ATOM 774 C C . ALA A 1 100 ? 5.233 10.624 -3.309 1.00 80.06 100 ALA A C 1
ATOM 776 O O . ALA A 1 100 ? 4.338 11.387 -2.962 1.00 80.06 100 ALA A O 1
ATOM 777 N N . GLN A 1 101 ? 5.823 9.766 -2.471 1.00 85.31 101 GLN A N 1
ATOM 778 C CA . GLN A 1 101 ? 5.444 9.628 -1.060 1.00 85.31 101 GLN A CA 1
ATOM 779 C C . GLN A 1 101 ? 5.450 10.980 -0.336 1.00 85.31 101 GLN A C 1
ATOM 781 O O . GLN A 1 101 ? 4.478 11.328 0.325 1.00 85.31 101 GLN A O 1
ATOM 786 N N . GLY A 1 102 ? 6.501 11.788 -0.513 1.00 83.56 102 GLY A N 1
ATOM 787 C CA . GLY A 1 102 ? 6.572 13.111 0.115 1.00 83.56 102 GLY A CA 1
ATOM 788 C C . GLY A 1 102 ? 5.441 14.061 -0.306 1.00 83.56 102 GLY A C 1
ATOM 789 O O . GLY A 1 102 ? 4.942 14.818 0.522 1.00 83.56 102 GLY A O 1
ATOM 790 N N . ILE A 1 103 ? 5.017 14.012 -1.574 1.00 82.12 103 ILE A N 1
ATOM 791 C CA . ILE A 1 103 ? 3.881 14.801 -2.079 1.00 82.12 103 ILE A CA 1
ATOM 792 C C . ILE A 1 103 ? 2.567 14.278 -1.489 1.00 82.12 103 ILE A C 1
ATOM 794 O O . ILE A 1 103 ? 1.770 15.062 -0.983 1.00 82.12 103 ILE A O 1
ATOM 798 N N . TRP A 1 104 ? 2.358 12.960 -1.506 1.00 79.31 104 TRP A N 1
ATOM 799 C CA . TRP A 1 104 ? 1.143 12.320 -0.995 1.00 79.31 104 TRP A CA 1
ATOM 800 C C . TRP A 1 104 ? 0.927 12.563 0.500 1.00 79.31 104 TRP A C 1
ATOM 802 O O . TRP A 1 104 ? -0.173 12.941 0.910 1.00 79.31 104 TRP A O 1
ATOM 812 N N . ALA A 1 105 ? 1.991 12.450 1.293 1.00 83.50 105 ALA A N 1
ATOM 813 C CA . ALA A 1 105 ? 1.954 12.765 2.713 1.00 83.50 105 ALA A CA 1
ATOM 814 C C . ALA A 1 105 ? 1.637 14.251 2.965 1.00 83.50 105 ALA A C 1
ATOM 816 O O . ALA A 1 105 ? 0.814 14.567 3.822 1.00 83.50 105 ALA A O 1
ATOM 817 N N . ALA A 1 106 ? 2.254 15.169 2.210 1.00 82.38 106 ALA A N 1
ATOM 818 C CA . ALA A 1 106 ? 2.111 16.609 2.438 1.00 82.38 106 ALA A CA 1
ATOM 819 C C . ALA A 1 106 ? 0.778 17.193 1.943 1.00 82.38 106 ALA A C 1
ATOM 821 O O . ALA A 1 106 ? 0.218 18.073 2.594 1.00 82.38 106 ALA A O 1
ATOM 822 N N . GLU A 1 107 ? 0.287 16.744 0.788 1.00 81.06 107 GLU A N 1
ATOM 823 C CA . GLU A 1 107 ? -0.886 17.333 0.129 1.00 81.06 107 GLU A CA 1
ATOM 824 C C . GLU A 1 107 ? -2.190 16.606 0.469 1.00 81.06 107 GLU A C 1
ATOM 826 O O . GLU A 1 107 ? -3.244 17.240 0.515 1.00 81.06 107 GLU A O 1
ATOM 831 N N . TYR A 1 108 ? -2.125 15.298 0.735 1.00 75.19 108 TYR A N 1
ATOM 832 C CA . TYR A 1 108 ? -3.310 14.448 0.900 1.00 75.19 108 TYR A CA 1
ATOM 833 C C . TYR A 1 108 ? -3.380 13.761 2.263 1.00 75.19 108 TYR A C 1
ATOM 835 O O . TYR A 1 108 ? -4.350 13.058 2.531 1.00 75.19 108 TYR A O 1
ATOM 843 N N . GLY A 1 109 ? -2.372 13.953 3.123 1.00 80.12 109 GLY A N 1
ATOM 844 C CA . GLY A 1 109 ? -2.317 13.306 4.432 1.00 80.12 109 GLY A CA 1
ATOM 845 C C . GLY A 1 109 ? -2.270 11.782 4.337 1.00 80.12 109 GLY A C 1
ATOM 846 O O . GLY A 1 109 ? -2.695 11.114 5.270 1.00 80.12 109 GLY A O 1
ATOM 847 N N . VAL A 1 110 ? -1.793 11.241 3.210 1.00 83.06 110 VAL A N 1
ATOM 848 C CA . VAL A 1 110 ? -1.681 9.801 2.973 1.00 83.06 110 VAL A CA 1
ATOM 849 C C . VAL A 1 110 ? -0.329 9.336 3.522 1.00 83.06 110 VAL A C 1
ATOM 851 O O . VAL A 1 110 ? 0.700 9.668 2.931 1.00 83.06 110 VAL A O 1
ATOM 854 N N . PRO A 1 111 ? -0.292 8.611 4.654 1.00 84.00 111 PRO A N 1
ATOM 855 C CA . PRO A 1 111 ? 0.954 8.353 5.369 1.00 84.00 111 PRO A CA 1
ATOM 856 C C . PRO A 1 111 ? 1.825 7.271 4.734 1.00 84.00 111 PRO A C 1
ATOM 858 O O . PRO A 1 111 ? 2.987 7.159 5.105 1.00 84.00 111 PRO A O 1
ATOM 861 N N . VAL A 1 112 ? 1.302 6.459 3.812 1.00 88.94 112 VAL A N 1
ATOM 862 C CA . VAL A 1 112 ? 1.997 5.251 3.349 1.00 88.94 112 VAL A CA 1
ATOM 863 C C . VAL A 1 112 ? 1.991 5.120 1.830 1.00 88.94 112 VAL A C 1
ATOM 865 O O . VAL A 1 112 ? 0.950 5.214 1.179 1.00 88.94 112 VAL A O 1
ATOM 868 N N . PHE A 1 113 ? 3.151 4.775 1.277 1.00 88.50 113 PHE A N 1
ATOM 869 C CA . PHE A 1 113 ? 3.298 4.310 -0.097 1.00 88.50 113 PHE A CA 1
ATOM 870 C C . PHE A 1 113 ? 3.911 2.908 -0.096 1.00 88.50 113 PHE A C 1
ATOM 872 O O . PHE A 1 113 ? 5.087 2.731 0.227 1.00 88.50 113 PHE A O 1
ATOM 879 N N . ALA A 1 114 ? 3.120 1.908 -0.491 1.00 89.25 114 ALA A N 1
ATOM 880 C CA . ALA A 1 114 ? 3.593 0.543 -0.685 1.00 89.25 114 ALA A CA 1
ATOM 881 C C . ALA A 1 114 ? 3.959 0.239 -2.146 1.00 89.25 114 ALA A C 1
ATOM 883 O O . ALA A 1 114 ? 3.270 0.619 -3.086 1.00 89.25 114 ALA A O 1
ATOM 884 N N . ILE A 1 115 ? 5.034 -0.506 -2.345 1.00 88.25 115 ILE A N 1
ATOM 885 C CA . ILE A 1 115 ? 5.467 -0.998 -3.648 1.00 88.25 115 ILE A CA 1
ATOM 886 C C . ILE A 1 115 ? 5.514 -2.508 -3.563 1.00 88.25 115 ILE A C 1
ATOM 888 O O . ILE A 1 115 ? 6.205 -3.053 -2.704 1.00 88.25 115 ILE A O 1
ATOM 892 N N . PHE A 1 116 ? 4.808 -3.181 -4.459 1.00 86.19 116 PHE A N 1
ATOM 893 C CA . PHE A 1 116 ? 4.745 -4.636 -4.501 1.00 86.19 116 PHE A CA 1
ATOM 894 C C . PHE A 1 116 ? 5.475 -5.185 -5.721 1.00 86.19 116 PHE A C 1
ATOM 896 O O . PHE A 1 116 ? 5.577 -4.555 -6.765 1.00 86.19 116 PHE A O 1
ATOM 903 N N . SER A 1 117 ? 5.990 -6.391 -5.593 1.00 83.44 117 SER A N 1
ATOM 904 C CA . SER A 1 117 ? 6.548 -7.189 -6.682 1.00 83.44 117 SER A CA 1
ATOM 905 C C . SER A 1 117 ? 6.077 -8.626 -6.497 1.00 83.44 117 SER A C 1
ATOM 907 O O . SER A 1 117 ? 5.369 -8.922 -5.535 1.00 83.44 117 SER A O 1
ATOM 909 N N . ASP A 1 118 ? 6.483 -9.532 -7.380 1.00 79.19 118 ASP A N 1
ATOM 910 C CA . ASP A 1 118 ? 6.071 -10.936 -7.303 1.00 79.19 118 ASP A CA 1
ATOM 911 C C . ASP A 1 118 ? 6.454 -11.599 -5.968 1.00 79.19 118 ASP A C 1
ATOM 913 O O . ASP A 1 118 ? 5.779 -12.530 -5.525 1.00 79.19 118 ASP A O 1
ATOM 917 N N . THR A 1 119 ? 7.528 -11.139 -5.310 1.00 82.81 119 THR A N 1
ATOM 918 C CA . THR A 1 119 ? 8.005 -11.770 -4.067 1.00 82.81 119 THR A CA 1
ATOM 919 C C . THR A 1 119 ? 8.294 -10.814 -2.916 1.00 82.81 119 THR A C 1
ATOM 921 O O . THR A 1 119 ? 8.466 -11.267 -1.782 1.00 82.81 119 THR A O 1
ATOM 924 N N . LYS A 1 120 ? 8.341 -9.501 -3.162 1.00 87.19 120 LYS A N 1
ATOM 925 C CA . LYS A 1 120 ? 8.696 -8.506 -2.141 1.00 87.19 120 LYS A CA 1
ATOM 926 C C . LYS A 1 120 ? 7.726 -7.346 -2.093 1.00 87.19 120 LYS A C 1
ATOM 928 O O . LYS A 1 120 ? 7.096 -6.997 -3.089 1.00 87.19 120 LYS A O 1
ATOM 933 N N . SER A 1 121 ? 7.699 -6.706 -0.934 1.00 88.94 121 SER A N 1
ATOM 934 C CA . SER A 1 121 ? 7.065 -5.415 -0.733 1.00 88.94 121 SER A CA 1
ATOM 935 C C . SER A 1 121 ? 8.040 -4.434 -0.095 1.00 88.94 121 SER A C 1
ATOM 937 O O . SER A 1 121 ? 8.802 -4.815 0.797 1.00 88.94 121 SER A O 1
ATOM 939 N N . TRP A 1 122 ? 7.964 -3.173 -0.495 1.00 91.88 122 TRP A N 1
ATOM 940 C CA . TRP A 1 122 ? 8.607 -2.051 0.179 1.00 91.88 122 TRP A CA 1
ATOM 941 C C . TRP A 1 122 ? 7.549 -1.062 0.613 1.00 91.88 122 TRP A C 1
ATOM 943 O O . TRP A 1 122 ? 6.553 -0.881 -0.075 1.00 91.88 122 TRP A O 1
ATOM 953 N N . TRP A 1 123 ? 7.787 -0.413 1.740 1.00 91.25 123 TRP A N 1
ATOM 954 C CA . TRP A 1 123 ? 6.845 0.515 2.336 1.00 91.25 123 TRP A CA 1
ATOM 955 C C . TRP A 1 123 ? 7.609 1.788 2.670 1.00 91.25 123 TRP A C 1
ATOM 957 O O . TRP A 1 123 ? 8.695 1.734 3.250 1.00 91.25 123 TRP A O 1
ATOM 967 N N . LEU A 1 124 ? 7.089 2.915 2.205 1.00 88.50 124 LEU A N 1
ATOM 968 C CA . LEU A 1 124 ? 7.605 4.245 2.477 1.00 88.50 124 LEU A CA 1
ATOM 969 C C . LEU A 1 124 ? 6.594 4.951 3.379 1.00 88.50 124 LEU A C 1
ATOM 971 O O . LEU A 1 124 ? 5.401 4.935 3.077 1.00 88.50 124 LEU A O 1
ATOM 975 N N . SER A 1 125 ? 7.086 5.565 4.449 1.00 83.69 125 SER A N 1
ATOM 976 C CA . SER A 1 125 ? 6.317 6.381 5.391 1.00 83.69 125 SER A CA 1
ATOM 977 C C . SER A 1 125 ? 7.013 7.712 5.602 1.00 83.69 125 SER A C 1
ATOM 979 O O . SER A 1 125 ? 8.214 7.668 5.965 1.00 83.69 125 SER A O 1
#

pLDDT: mean 75.75, std 13.46, range [37.53, 91.88]

Sequence (125 aa):
MLFEIPRDVAELAADCGYDVGGQMLEIQAIPHGLEIGGALLVVGGKLVAVELPNIHPDSHRNHYYPDLDALARVYPDAEVFGIWHTHWNDVPPSAQDKRAQGIWAAEYGVPVFAIFSDTKSWWLS